Protein AF-A0A3A8JTC3-F1 (afdb_monomer_lite)

Foldseek 3Di:
DVVVVVVVVVLVVLLVLLVVLQVVLLVDVDCVSLVVLVVPHDPQLSVLSVVCCVVPVHDDPDVVSVCCSRVNDPPPDDD

Secondary structure (DSSP, 8-state):
-HHHHHHHHHHHHHHHHHHHHHHHHTT--SHHHHHHHHHHS-HHHHHHHHHHHHHH-S---SHHHHHHHHH--SSS---

Structure (mmCIF, N/CA/C/O backbone):
data_AF-A0A3A8JTC3-F1
#
_entry.id   AF-A0A3A8JTC3-F1
#
loop_
_atom_site.group_PDB
_atom_site.id
_atom_site.type_symbol
_atom_site.label_atom_id
_atom_site.label_alt_id
_atom_site.label_comp_id
_atom_site.label_asym_id
_atom_site.label_entity_id
_atom_site.label_seq_id
_atom_site.pdbx_PDB_ins_code
_atom_site.Cartn_x
_atom_site.Cartn_y
_atom_site.Cartn_z
_atom_site.occupancy
_atom_site.B_iso_or_equiv
_atom_site.auth_seq_id
_atom_site.auth_comp_id
_atom_site.auth_asym_id
_atom_site.auth_atom_id
_atom_site.pdbx_PDB_model_num
ATOM 1 N N . MET A 1 1 ? 14.433 8.765 20.811 1.00 53.94 1 MET A N 1
ATOM 2 C CA . MET A 1 1 ? 13.623 9.769 20.084 1.00 53.94 1 MET A CA 1
ATOM 3 C C . MET A 1 1 ? 13.891 9.764 18.578 1.00 53.94 1 MET A C 1
ATOM 5 O O . MET A 1 1 ? 12.986 9.416 17.840 1.00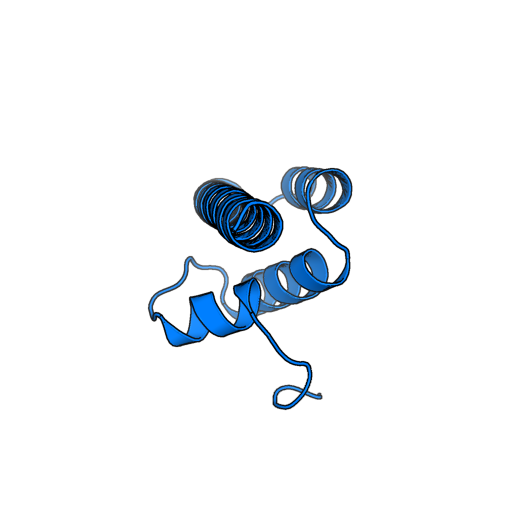 53.94 1 MET A O 1
ATOM 9 N N . LYS A 1 2 ? 15.118 10.060 18.111 1.00 63.34 2 LYS A N 1
ATOM 10 C CA . LYS A 1 2 ? 15.463 10.149 16.672 1.00 63.34 2 LYS A CA 1
ATOM 11 C C . LYS A 1 2 ? 15.080 8.905 15.843 1.00 63.34 2 LYS A C 1
ATOM 13 O O . LYS A 1 2 ? 14.312 9.033 14.904 1.00 63.34 2 LYS A O 1
ATOM 18 N N . ARG A 1 3 ? 15.487 7.706 16.282 1.00 61.41 3 ARG A N 1
ATOM 19 C CA . ARG A 1 3 ? 15.140 6.427 15.619 1.00 61.41 3 ARG A CA 1
ATOM 20 C C . ARG A 1 3 ? 13.635 6.164 15.511 1.00 61.41 3 ARG A C 1
ATOM 22 O O . ARG A 1 3 ? 13.181 5.591 14.533 1.00 61.41 3 ARG A O 1
ATOM 29 N N . TRP A 1 4 ? 12.863 6.578 16.516 1.00 63.19 4 TRP A N 1
ATOM 30 C CA . TRP A 1 4 ? 11.409 6.408 16.510 1.00 63.19 4 TRP A CA 1
ATOM 31 C C . TRP A 1 4 ? 10.754 7.343 15.485 1.00 63.19 4 TRP A C 1
ATOM 33 O O . TRP A 1 4 ? 9.903 6.905 14.724 1.00 63.19 4 TRP A O 1
ATOM 43 N N . LEU A 1 5 ? 11.208 8.598 15.396 1.00 46.34 5 LEU A N 1
ATOM 44 C CA . LEU A 1 5 ? 10.740 9.551 14.382 1.00 46.34 5 LEU A CA 1
ATOM 45 C C . LEU A 1 5 ? 11.112 9.119 12.957 1.00 46.34 5 LEU A C 1
ATOM 47 O O . LEU A 1 5 ? 10.296 9.248 12.052 1.00 46.34 5 LEU A O 1
ATOM 51 N N . GLU A 1 6 ? 12.313 8.575 12.762 1.00 66.81 6 GLU A N 1
ATOM 52 C CA . GLU A 1 6 ? 12.751 8.012 11.478 1.00 66.81 6 GLU A CA 1
ATOM 53 C C . GLU A 1 6 ? 11.858 6.836 11.058 1.00 66.81 6 GLU A C 1
ATOM 55 O O . GLU A 1 6 ? 11.394 6.799 9.925 1.00 66.81 6 GLU A O 1
ATOM 60 N N . GLN A 1 7 ? 11.522 5.937 11.989 1.00 66.25 7 GLN A N 1
ATOM 61 C CA . GLN A 1 7 ? 10.598 4.827 11.733 1.00 66.25 7 GLN A CA 1
ATOM 62 C C . GLN A 1 7 ? 9.170 5.290 11.410 1.00 66.25 7 GLN A C 1
ATOM 64 O O . GLN A 1 7 ? 8.541 4.729 10.519 1.00 66.25 7 GLN A O 1
ATOM 69 N N . GLN A 1 8 ? 8.649 6.310 12.099 1.00 62.25 8 GLN A N 1
ATOM 70 C CA . GLN A 1 8 ? 7.331 6.872 11.772 1.00 62.25 8 GLN A CA 1
ATOM 71 C C . GLN A 1 8 ? 7.335 7.587 10.413 1.00 62.25 8 GLN A C 1
ATOM 73 O O . GLN A 1 8 ? 6.372 7.478 9.660 1.00 62.25 8 GLN A O 1
ATOM 78 N N . SER A 1 9 ? 8.427 8.279 10.078 1.00 66.88 9 SER A N 1
ATOM 79 C CA . SER A 1 9 ? 8.603 8.940 8.780 1.00 66.88 9 SER A CA 1
ATOM 80 C C . SER A 1 9 ? 8.657 7.930 7.634 1.00 66.88 9 SER A C 1
ATOM 82 O O . SER A 1 9 ? 7.957 8.108 6.641 1.00 66.88 9 SER A O 1
ATOM 84 N N . LEU A 1 10 ? 9.417 6.841 7.799 1.00 68.56 10 LEU A N 1
ATOM 85 C CA . LEU A 1 10 ? 9.483 5.743 6.830 1.00 68.56 10 LEU A CA 1
ATOM 86 C C . LEU A 1 10 ? 8.095 5.140 6.586 1.00 68.56 10 LEU A C 1
ATOM 88 O O . LEU A 1 10 ? 7.648 5.102 5.445 1.00 68.56 10 LEU A O 1
ATOM 92 N N . ARG A 1 11 ? 7.353 4.816 7.653 1.00 74.44 11 ARG A N 1
ATOM 93 C CA . ARG A 1 11 ? 5.973 4.312 7.535 1.00 74.44 11 ARG A CA 1
ATOM 94 C C . ARG A 1 11 ? 5.037 5.296 6.836 1.00 74.44 11 ARG A C 1
ATOM 96 O O . ARG A 1 11 ? 4.181 4.886 6.059 1.00 74.44 11 ARG A O 1
ATOM 103 N N . GLY A 1 12 ? 5.193 6.594 7.098 1.00 78.50 12 GLY A N 1
ATOM 104 C CA . GLY A 1 12 ? 4.425 7.637 6.418 1.00 78.50 12 GLY A CA 1
ATOM 105 C C . GLY A 1 12 ? 4.730 7.722 4.918 1.00 78.50 12 GLY A C 1
ATOM 106 O O . GLY A 1 12 ? 3.812 7.890 4.116 1.00 78.50 12 GLY A O 1
ATOM 107 N N . GLN A 1 13 ? 5.999 7.570 4.530 1.00 80.81 13 GLN A N 1
ATOM 108 C CA . GLN A 1 13 ? 6.429 7.558 3.127 1.00 80.81 13 GLN A CA 1
ATOM 109 C C . GLN A 1 13 ? 5.924 6.316 2.390 1.00 80.81 13 GLN A C 1
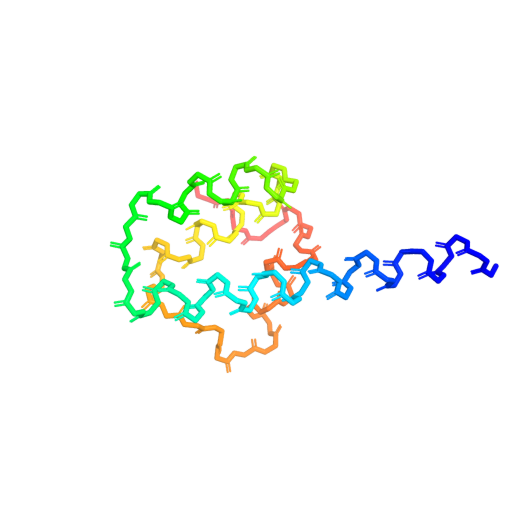ATOM 111 O O . GLN A 1 13 ? 5.371 6.441 1.299 1.00 80.81 13 GLN A O 1
ATOM 116 N N . GLU A 1 14 ? 6.045 5.137 3.003 1.00 83.12 14 GLU A N 1
ATOM 117 C CA . GLU A 1 14 ? 5.516 3.884 2.458 1.00 83.12 14 GLU A CA 1
ATOM 118 C C . GLU A 1 14 ? 3.998 3.965 2.272 1.00 83.12 14 GLU A C 1
ATOM 120 O O . GLU A 1 14 ? 3.478 3.562 1.234 1.00 83.12 14 GLU A O 1
ATOM 125 N N . TYR A 1 15 ? 3.285 4.541 3.244 1.00 81.00 15 TYR A N 1
ATOM 126 C CA . TYR A 1 15 ? 1.834 4.691 3.173 1.00 81.00 15 TYR A CA 1
ATOM 127 C C . TYR A 1 15 ? 1.423 5.594 2.008 1.00 81.00 15 TYR A C 1
ATOM 129 O O . TYR A 1 15 ? 0.558 5.236 1.209 1.00 81.00 15 TYR A O 1
ATOM 137 N N . ALA A 1 16 ? 2.082 6.748 1.866 1.00 81.94 16 ALA A N 1
ATOM 138 C CA . ALA A 1 16 ? 1.833 7.663 0.757 1.00 81.94 16 ALA A CA 1
ATOM 139 C C . ALA A 1 16 ? 2.120 7.007 -0.605 1.00 81.94 16 ALA A C 1
ATOM 141 O O . ALA A 1 16 ? 1.332 7.165 -1.542 1.00 81.94 16 ALA A O 1
ATOM 142 N N . LEU A 1 17 ? 3.211 6.239 -0.703 1.00 83.50 17 LEU A N 1
ATOM 143 C CA . LEU A 1 17 ? 3.585 5.503 -1.908 1.00 83.50 17 LEU A CA 1
ATOM 144 C C . LEU A 1 17 ? 2.529 4.449 -2.277 1.00 83.50 17 LEU A C 1
ATOM 146 O O . LEU A 1 17 ? 2.077 4.414 -3.421 1.00 83.50 17 LEU A O 1
ATOM 150 N N . VAL A 1 18 ? 2.081 3.642 -1.311 1.00 85.81 18 VAL A N 1
ATOM 151 C CA . VAL A 1 18 ? 1.023 2.638 -1.509 1.00 85.81 18 VAL A CA 1
ATOM 152 C C . VAL A 1 18 ? -0.281 3.292 -1.961 1.00 85.81 18 VAL A C 1
ATOM 154 O O . VAL A 1 18 ? -0.869 2.857 -2.950 1.00 85.81 18 VAL A O 1
ATOM 157 N N . CYS A 1 19 ? -0.723 4.368 -1.304 1.00 84.44 19 CYS A N 1
ATOM 158 C CA . CYS A 1 19 ? -1.931 5.087 -1.713 1.00 84.44 19 CYS A CA 1
ATOM 159 C C . CYS A 1 19 ? -1.831 5.626 -3.150 1.00 84.44 19 CYS A C 1
ATOM 161 O O . CYS A 1 19 ? -2.796 5.518 -3.910 1.00 84.44 19 CYS A O 1
ATOM 163 N N . GLY A 1 20 ? -0.677 6.178 -3.541 1.00 84.12 20 GLY A N 1
ATOM 164 C CA . GLY A 1 20 ? -0.445 6.665 -4.904 1.00 84.12 20 GLY A CA 1
ATOM 165 C C . GLY A 1 20 ? -0.480 5.547 -5.951 1.00 84.12 20 GLY A C 1
ATOM 166 O O . GLY A 1 20 ? -1.089 5.705 -7.013 1.00 84.12 20 GLY A O 1
ATOM 167 N N . LEU A 1 21 ? 0.105 4.392 -5.632 1.00 85.69 21 LEU A N 1
ATOM 168 C CA . LEU A 1 21 ? 0.080 3.209 -6.493 1.00 85.69 21 LEU A CA 1
ATOM 169 C C . LEU A 1 21 ? -1.336 2.653 -6.658 1.00 85.69 21 LEU A C 1
ATOM 171 O O . LEU A 1 21 ? -1.742 2.393 -7.785 1.00 85.69 21 LEU A O 1
ATOM 175 N N . LEU A 1 22 ? -2.123 2.561 -5.581 1.00 85.38 22 LEU A N 1
ATOM 176 C CA . LEU A 1 22 ? -3.527 2.134 -5.646 1.00 85.38 22 LEU A CA 1
ATOM 177 C C . LEU A 1 22 ? -4.371 3.062 -6.531 1.00 85.38 22 LEU A C 1
ATOM 179 O O . LEU A 1 22 ? -5.155 2.598 -7.356 1.00 85.38 22 LEU A O 1
ATOM 183 N N . GLN A 1 23 ? -4.203 4.382 -6.393 1.00 83.12 23 GLN A N 1
ATOM 184 C CA . GLN A 1 23 ? -4.904 5.354 -7.240 1.00 83.12 23 GLN A CA 1
ATOM 185 C C . GLN A 1 23 ? -4.523 5.225 -8.714 1.00 83.12 23 GLN A C 1
ATOM 187 O O . GLN A 1 23 ? -5.374 5.405 -9.586 1.00 83.12 23 GLN A O 1
ATOM 192 N N . THR A 1 24 ? -3.253 4.935 -8.989 1.00 83.75 24 THR A N 1
ATOM 193 C CA . THR A 1 24 ? -2.761 4.785 -10.358 1.00 83.75 24 THR A CA 1
ATOM 194 C C . THR A 1 24 ? -3.230 3.462 -10.959 1.00 83.75 24 THR A C 1
ATOM 196 O O . THR A 1 24 ? -3.709 3.462 -12.087 1.00 83.75 24 THR A O 1
ATOM 199 N N . TRP A 1 25 ? -3.222 2.374 -10.182 1.00 82.88 25 TRP A N 1
ATOM 200 C CA . TRP A 1 25 ? -3.730 1.059 -10.584 1.00 82.88 25 TRP A CA 1
ATOM 201 C C . TRP A 1 25 ? -5.193 1.107 -11.018 1.00 82.88 25 TRP A C 1
ATOM 203 O O . TRP A 1 25 ? -5.535 0.623 -12.090 1.00 82.88 25 TRP A O 1
ATOM 213 N N . MET A 1 26 ? -6.049 1.779 -10.243 1.00 79.94 26 MET A N 1
ATOM 214 C CA . MET A 1 26 ? -7.466 1.936 -10.597 1.00 79.94 26 MET A CA 1
ATOM 215 C C . MET A 1 26 ? -7.694 2.713 -11.904 1.00 79.94 26 MET A C 1
ATOM 217 O O . MET A 1 26 ? -8.770 2.624 -12.489 1.00 79.94 26 MET A O 1
ATOM 221 N N . ARG A 1 27 ? -6.723 3.524 -12.341 1.00 81.19 27 ARG A N 1
ATOM 222 C CA . ARG A 1 27 ? -6.805 4.294 -13.592 1.00 81.19 27 ARG A CA 1
ATOM 223 C C . ARG A 1 27 ? -6.198 3.534 -14.765 1.00 81.19 27 ARG A C 1
ATOM 225 O O . ARG A 1 27 ? -6.747 3.595 -15.862 1.00 81.19 27 ARG A O 1
ATOM 232 N N . THR A 1 28 ? -5.094 2.835 -14.517 1.00 80.31 28 THR A N 1
ATOM 233 C CA . THR A 1 28 ? -4.343 2.080 -15.516 1.00 80.31 28 THR A CA 1
ATOM 234 C C . THR A 1 28 ? -3.693 0.861 -14.854 1.00 80.31 28 THR A C 1
ATOM 236 O O . THR A 1 28 ? -2.592 0.977 -14.312 1.00 80.31 28 THR A O 1
ATOM 239 N N . PRO A 1 29 ? -4.339 -0.315 -14.884 1.00 68.25 29 PRO A N 1
ATOM 240 C CA . PRO A 1 29 ? -3.700 -1.551 -14.456 1.00 68.25 29 PRO A CA 1
ATOM 241 C C . PRO A 1 29 ? -2.716 -1.993 -15.549 1.00 68.25 29 PRO A C 1
ATOM 243 O O . PRO A 1 29 ? -3.120 -2.517 -16.587 1.00 68.25 29 PRO A O 1
ATOM 246 N N . ASP A 1 30 ? -1.420 -1.724 -15.370 1.00 70.12 30 ASP A N 1
ATOM 247 C CA . ASP A 1 30 ? -0.391 -2.094 -16.347 1.00 70.12 30 ASP A CA 1
ATOM 248 C C . ASP A 1 30 ? 0.971 -2.472 -15.727 1.00 70.12 30 ASP A C 1
ATOM 250 O O . ASP A 1 30 ? 1.227 -2.354 -14.525 1.00 70.12 30 ASP A O 1
ATOM 254 N N . GLY A 1 31 ? 1.876 -2.959 -16.583 1.00 67.31 31 GLY A N 1
ATOM 255 C CA . GLY A 1 31 ? 3.223 -3.381 -16.192 1.00 67.31 31 GLY A CA 1
ATOM 256 C C . GLY A 1 31 ? 4.145 -2.243 -15.738 1.00 67.31 31 GLY A C 1
ATOM 257 O O . GLY A 1 31 ? 5.155 -2.519 -15.091 1.00 67.31 31 GLY A O 1
ATOM 258 N N . TYR A 1 32 ? 3.810 -0.975 -16.011 1.00 70.75 32 TYR A N 1
ATOM 259 C CA . TYR A 1 32 ? 4.600 0.165 -15.542 1.00 70.75 32 TYR A CA 1
ATOM 260 C C . TYR A 1 32 ? 4.539 0.273 -14.015 1.00 70.75 32 TYR A C 1
ATOM 262 O O . TYR A 1 32 ? 5.566 0.479 -13.366 1.00 70.75 32 TYR A O 1
ATOM 270 N N . LEU A 1 33 ? 3.370 0.015 -13.421 1.00 78.44 33 LEU A N 1
ATOM 271 C CA . LEU A 1 33 ? 3.211 0.002 -11.964 1.00 78.44 33 LEU A CA 1
ATOM 272 C C . LEU A 1 33 ? 4.036 -1.085 -11.279 1.00 78.44 33 LEU A C 1
ATOM 274 O O . LEU A 1 33 ? 4.561 -0.854 -10.192 1.00 78.44 33 LEU A O 1
ATOM 278 N N . THR A 1 34 ? 4.224 -2.230 -11.940 1.00 76.44 34 THR A N 1
ATOM 279 C CA . THR A 1 34 ? 5.083 -3.301 -11.416 1.00 76.44 34 THR A CA 1
ATOM 280 C C . THR A 1 34 ? 6.537 -2.827 -11.305 1.00 76.44 34 THR A C 1
ATOM 282 O O . THR A 1 34 ? 7.161 -3.017 -10.266 1.00 76.44 34 THR A O 1
ATOM 285 N N . GLY A 1 35 ? 7.048 -2.109 -12.313 1.00 80.88 35 GLY A N 1
ATOM 286 C CA . GLY A 1 35 ? 8.401 -1.541 -12.275 1.00 80.88 35 GLY A CA 1
ATOM 287 C C . GLY A 1 35 ? 8.586 -0.450 -11.212 1.00 80.88 35 GLY A C 1
ATOM 288 O O . GLY A 1 35 ? 9.636 -0.375 -10.576 1.00 80.88 35 GLY A O 1
ATOM 289 N N . VAL A 1 36 ? 7.562 0.377 -10.967 1.00 81.31 36 VAL A N 1
ATOM 290 C CA . VAL A 1 36 ? 7.597 1.392 -9.897 1.00 81.31 36 VAL A CA 1
ATOM 291 C C . VAL A 1 36 ? 7.621 0.733 -8.516 1.00 81.31 36 VAL A C 1
ATOM 293 O O . VAL A 1 36 ? 8.397 1.145 -7.652 1.00 81.31 36 VAL A O 1
ATOM 296 N N . MET A 1 37 ? 6.820 -0.317 -8.316 1.00 81.81 37 MET A N 1
ATOM 297 C CA . MET A 1 37 ? 6.845 -1.112 -7.087 1.00 81.81 37 MET A CA 1
ATOM 298 C C . MET A 1 37 ? 8.212 -1.769 -6.861 1.00 81.81 37 MET A C 1
ATOM 300 O O . MET A 1 37 ? 8.702 -1.772 -5.737 1.00 81.81 37 MET A O 1
ATOM 304 N N . ASP A 1 38 ? 8.846 -2.279 -7.921 1.00 81.06 38 ASP A N 1
ATOM 305 C CA . ASP A 1 38 ? 10.179 -2.891 -7.857 1.00 81.06 38 ASP A CA 1
ATOM 306 C C . ASP A 1 38 ? 11.285 -1.899 -7.474 1.00 81.06 38 ASP A C 1
ATOM 308 O O . ASP A 1 38 ? 12.251 -2.284 -6.817 1.00 81.06 38 ASP A O 1
ATOM 312 N N . MET A 1 39 ? 11.163 -0.634 -7.885 1.00 82.88 39 MET A N 1
ATOM 313 C CA . MET A 1 39 ? 12.188 0.387 -7.655 1.00 82.88 39 MET A CA 1
ATOM 314 C C . MET A 1 39 ? 12.054 1.088 -6.297 1.00 82.88 39 MET A C 1
ATOM 316 O O . MET A 1 39 ? 13.061 1.510 -5.729 1.00 82.88 39 MET A O 1
ATOM 320 N N . LEU A 1 40 ? 10.824 1.266 -5.805 1.00 81.44 40 LEU A N 1
ATOM 321 C CA . LEU A 1 40 ? 10.533 2.168 -4.684 1.00 81.44 40 LEU A CA 1
ATOM 322 C C . LEU A 1 40 ? 10.087 1.465 -3.397 1.00 81.44 40 LEU A C 1
ATOM 324 O O . LEU A 1 40 ? 9.948 2.137 -2.377 1.00 81.44 40 LEU A O 1
ATOM 328 N N . MET A 1 41 ? 9.841 0.153 -3.421 1.00 83.94 41 MET A N 1
ATOM 329 C CA . MET A 1 41 ? 9.326 -0.582 -2.263 1.00 83.94 41 MET A CA 1
ATOM 330 C C . MET A 1 41 ? 10.285 -1.680 -1.815 1.00 83.94 41 MET A C 1
ATOM 332 O O . MET A 1 41 ? 10.919 -2.348 -2.632 1.00 83.94 41 MET A O 1
ATOM 336 N N . GLU A 1 42 ? 10.327 -1.927 -0.505 1.00 85.19 42 GLU A N 1
ATOM 337 C CA . GLU A 1 42 ? 10.937 -3.148 0.016 1.00 85.19 42 GLU A CA 1
ATOM 338 C C . GLU A 1 42 ? 10.205 -4.386 -0.520 1.00 85.19 42 GLU A C 1
ATOM 340 O O . GLU A 1 42 ? 8.992 -4.376 -0.757 1.00 85.19 42 GLU A O 1
ATOM 345 N N . GLU A 1 43 ? 10.946 -5.480 -0.696 1.00 83.94 43 GLU A N 1
ATOM 346 C CA . GLU A 1 43 ? 10.452 -6.694 -1.345 1.00 83.94 43 GLU A CA 1
ATOM 347 C C . GLU A 1 43 ? 9.172 -7.249 -0.702 1.00 83.94 43 GLU A C 1
ATOM 349 O O . GLU A 1 43 ? 8.240 -7.635 -1.413 1.00 83.94 43 GLU A O 1
ATOM 354 N N . ASP A 1 44 ? 9.105 -7.248 0.627 1.00 84.25 44 ASP A N 1
ATOM 355 C CA . ASP A 1 44 ? 7.959 -7.758 1.376 1.00 84.25 44 ASP A CA 1
ATOM 356 C C . ASP A 1 44 ? 6.717 -6.873 1.208 1.00 84.25 44 ASP A C 1
ATOM 358 O O . ASP A 1 44 ? 5.611 -7.377 0.992 1.00 84.25 44 ASP A O 1
ATOM 362 N N . LEU A 1 45 ? 6.895 -5.550 1.250 1.00 85.19 45 LEU A N 1
ATOM 363 C CA . LEU A 1 45 ? 5.821 -4.582 1.031 1.00 85.19 45 LEU A CA 1
ATOM 364 C C . LEU A 1 45 ? 5.277 -4.686 -0.400 1.00 85.19 45 LEU A C 1
ATOM 366 O O . LEU A 1 45 ? 4.062 -4.739 -0.602 1.00 85.19 45 LEU A O 1
ATOM 370 N N . ARG A 1 46 ? 6.173 -4.814 -1.384 1.00 87.00 46 ARG A N 1
ATOM 371 C CA . ARG A 1 46 ? 5.818 -5.060 -2.784 1.00 87.00 46 ARG A CA 1
ATOM 372 C C . ARG A 1 46 ? 4.989 -6.330 -2.943 1.00 87.00 46 ARG A C 1
ATOM 374 O O . ARG A 1 46 ? 3.951 -6.289 -3.600 1.00 87.00 46 ARG A O 1
ATOM 381 N N . ARG A 1 47 ? 5.432 -7.461 -2.376 1.00 87.00 47 ARG A N 1
ATOM 382 C CA . ARG A 1 47 ? 4.713 -8.743 -2.500 1.00 87.00 47 ARG A CA 1
ATOM 383 C C . ARG A 1 47 ? 3.300 -8.641 -1.933 1.00 87.00 47 ARG A C 1
ATOM 385 O O . ARG A 1 47 ? 2.362 -9.089 -2.586 1.00 87.00 47 ARG A O 1
ATOM 392 N N . ARG A 1 48 ? 3.136 -8.020 -0.759 1.00 88.00 48 ARG A N 1
ATOM 393 C CA . ARG A 1 48 ? 1.817 -7.839 -0.132 1.00 88.00 48 ARG A CA 1
ATOM 394 C C . ARG A 1 48 ? 0.908 -6.925 -0.948 1.00 88.00 48 ARG A C 1
ATOM 396 O O . ARG A 1 48 ? -0.249 -7.276 -1.165 1.00 88.00 48 ARG A O 1
ATOM 403 N N . LEU A 1 49 ? 1.425 -5.794 -1.434 1.00 87.81 49 LEU A N 1
ATOM 404 C CA . LEU A 1 49 ? 0.649 -4.885 -2.280 1.00 87.81 49 LEU A CA 1
ATOM 405 C C . LEU A 1 49 ? 0.245 -5.560 -3.597 1.00 87.81 49 LEU A C 1
ATOM 407 O O . LEU A 1 49 ? -0.910 -5.462 -4.000 1.00 87.81 49 LEU A O 1
ATOM 411 N N . LYS A 1 50 ? 1.166 -6.285 -4.239 1.00 86.44 50 LYS A N 1
ATOM 412 C CA . LYS A 1 50 ? 0.893 -7.008 -5.485 1.00 86.44 50 LYS A CA 1
ATOM 413 C C . LYS A 1 50 ? -0.185 -8.069 -5.281 1.00 86.44 50 LYS A C 1
ATOM 415 O O . LYS A 1 50 ? -1.159 -8.084 -6.020 1.00 86.44 50 LYS A O 1
ATOM 420 N N . HIS A 1 51 ? -0.049 -8.889 -4.240 1.00 86.69 51 HIS A N 1
ATOM 421 C CA . HIS A 1 51 ? -1.044 -9.902 -3.898 1.00 86.69 51 HIS A CA 1
ATOM 422 C C . HIS A 1 51 ? -2.430 -9.287 -3.658 1.00 86.69 51 HIS A C 1
ATOM 424 O O . HIS A 1 51 ? -3.437 -9.806 -4.134 1.00 86.69 51 HIS A O 1
ATOM 430 N N . TYR A 1 52 ? -2.490 -8.157 -2.946 1.00 88.19 52 TYR A N 1
ATOM 431 C CA . TYR A 1 52 ? -3.743 -7.444 -2.722 1.00 88.19 52 TYR A CA 1
ATOM 432 C C . TYR A 1 52 ? -4.365 -6.944 -4.036 1.00 88.19 52 TYR A C 1
ATOM 434 O O . TYR A 1 52 ? -5.550 -7.174 -4.274 1.00 88.19 52 TYR A O 1
ATOM 442 N N . LEU A 1 53 ? -3.570 -6.303 -4.898 1.00 86.25 53 LEU A N 1
ATOM 443 C CA . LEU A 1 53 ? -4.019 -5.793 -6.196 1.00 86.25 53 LEU A CA 1
ATOM 444 C C . LEU A 1 53 ? -4.518 -6.915 -7.116 1.00 86.25 53 LEU A C 1
ATOM 446 O O . LEU A 1 53 ? -5.600 -6.790 -7.679 1.00 86.25 53 LEU A O 1
ATOM 450 N N . GLU A 1 54 ? -3.791 -8.031 -7.202 1.00 84.50 54 GLU A N 1
ATOM 451 C CA . GLU A 1 54 ? -4.182 -9.207 -7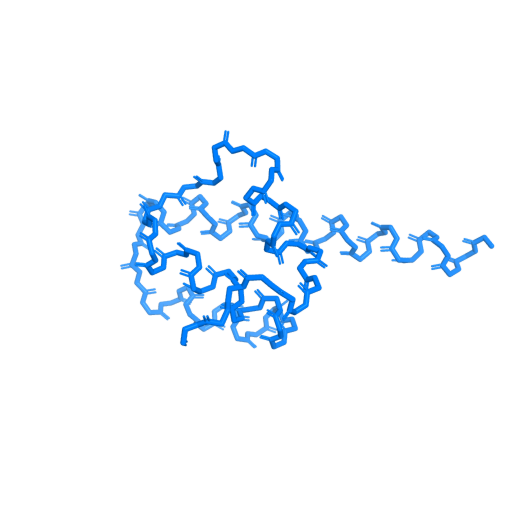.995 1.00 84.50 54 GLU A CA 1
ATOM 452 C C . GLU A 1 54 ? -5.482 -9.8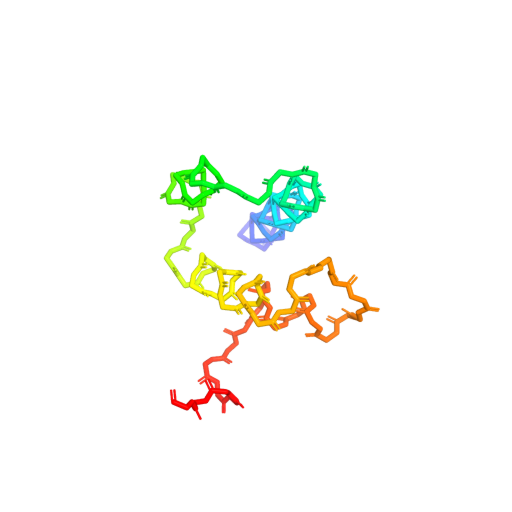50 -7.492 1.00 84.50 54 GLU A C 1
ATOM 454 O O . GLU A 1 54 ? -6.268 -10.365 -8.286 1.00 84.50 54 GLU A O 1
ATOM 459 N N . ARG A 1 55 ? -5.723 -9.828 -6.175 1.00 87.12 55 ARG A N 1
ATOM 460 C CA . ARG A 1 55 ? -6.905 -10.446 -5.561 1.00 87.12 55 ARG A CA 1
ATOM 461 C C . ARG A 1 55 ? -8.146 -9.559 -5.607 1.00 87.12 55 ARG A C 1
ATOM 463 O O . ARG A 1 55 ? -9.254 -10.078 -5.731 1.00 87.12 55 ARG A O 1
ATOM 470 N N . HIS A 1 56 ? -7.982 -8.254 -5.415 1.00 86.25 56 HIS A N 1
ATOM 471 C CA . HIS A 1 56 ? -9.101 -7.348 -5.159 1.00 86.25 56 HIS A CA 1
ATOM 472 C C . HIS A 1 56 ? -9.373 -6.356 -6.289 1.00 86.25 56 HIS A C 1
ATOM 474 O O . HIS A 1 56 ? -10.509 -5.900 -6.393 1.00 86.25 56 HIS A O 1
ATOM 480 N N . ASP A 1 57 ? -8.369 -6.016 -7.101 1.00 85.88 57 ASP A N 1
ATOM 481 C CA . ASP A 1 57 ? -8.456 -5.045 -8.201 1.00 85.88 57 ASP A CA 1
ATOM 482 C C . ASP A 1 57 ? -9.134 -3.710 -7.818 1.00 85.88 57 ASP A C 1
ATOM 484 O O . ASP A 1 57 ? -9.908 -3.110 -8.562 1.00 85.88 57 ASP A O 1
ATOM 488 N N . ARG A 1 58 ? -8.881 -3.240 -6.591 1.00 85.56 58 ARG A N 1
ATOM 489 C CA . ARG A 1 58 ? -9.430 -1.988 -6.052 1.00 85.56 58 ARG A CA 1
ATOM 490 C C . ARG A 1 58 ? -8.525 -1.403 -4.977 1.00 85.56 58 ARG A C 1
ATOM 492 O O . ARG A 1 58 ? -7.615 -2.068 -4.497 1.00 85.56 58 ARG A O 1
ATOM 499 N N . ALA A 1 59 ? -8.803 -0.169 -4.563 1.00 84.94 59 ALA A N 1
ATOM 500 C CA . ALA A 1 59 ? -8.183 0.426 -3.381 1.00 84.94 59 ALA A CA 1
ATOM 501 C C . ALA A 1 59 ? -8.692 -0.198 -2.066 1.00 84.94 59 ALA A C 1
ATOM 503 O O . ALA A 1 59 ? -9.758 -0.828 -2.027 1.00 84.94 59 ALA A O 1
ATOM 504 N N . PHE A 1 60 ? -7.947 0.052 -0.980 1.00 83.44 60 PHE A N 1
ATOM 505 C CA . PHE A 1 60 ? -8.361 -0.304 0.376 1.00 83.44 60 PHE A CA 1
ATOM 506 C C . PHE A 1 60 ? -9.733 0.280 0.704 1.00 83.44 60 PHE A C 1
ATOM 508 O O . PHE A 1 60 ? -10.010 1.457 0.477 1.00 83.44 60 PHE A O 1
ATOM 515 N N . SER A 1 61 ? -10.573 -0.567 1.277 1.00 80.81 61 SER A N 1
ATOM 516 C CA . SER A 1 61 ? -11.909 -0.237 1.765 1.00 80.81 61 SER A CA 1
ATOM 517 C C . SER A 1 61 ? -11.989 -0.263 3.290 1.00 80.81 61 SER A C 1
ATOM 519 O O . SER A 1 61 ? -12.911 0.311 3.865 1.00 80.81 61 SER A O 1
ATOM 521 N N . THR A 1 62 ? -11.015 -0.896 3.953 1.00 82.75 62 THR A N 1
ATOM 522 C CA . THR A 1 62 ? -10.948 -1.005 5.412 1.00 82.75 62 THR A CA 1
ATOM 523 C C . THR A 1 62 ? -9.536 -0.722 5.925 1.00 82.75 62 THR A C 1
ATOM 525 O O . THR A 1 62 ? -8.547 -0.855 5.202 1.00 82.75 62 THR A O 1
ATOM 528 N N . HIS A 1 63 ? -9.437 -0.350 7.205 1.00 79.69 63 HIS A N 1
ATOM 529 C CA . HIS A 1 63 ? -8.148 -0.198 7.888 1.00 79.69 63 HIS A CA 1
ATOM 530 C C . HIS A 1 63 ? -7.389 -1.528 7.984 1.00 79.69 63 HIS A C 1
ATOM 532 O O . HIS A 1 63 ? -6.170 -1.536 7.910 1.00 79.69 63 HIS A O 1
ATOM 538 N N . GLU A 1 64 ? -8.101 -2.652 8.075 1.00 82.06 64 GLU A N 1
ATOM 539 C CA . GLU A 1 64 ? -7.507 -3.992 8.132 1.00 82.06 64 GLU A CA 1
ATOM 540 C C . GLU A 1 64 ? -6.772 -4.350 6.831 1.00 82.06 64 GLU A C 1
ATOM 542 O O . GLU A 1 64 ? -5.694 -4.939 6.872 1.00 82.06 64 GLU A O 1
ATOM 547 N N . GLU A 1 65 ? -7.323 -3.958 5.676 1.00 83.06 65 GLU A N 1
ATOM 548 C CA . GLU A 1 65 ? -6.674 -4.134 4.369 1.00 83.06 65 GLU A CA 1
ATOM 549 C C . GLU A 1 65 ? -5.393 -3.292 4.265 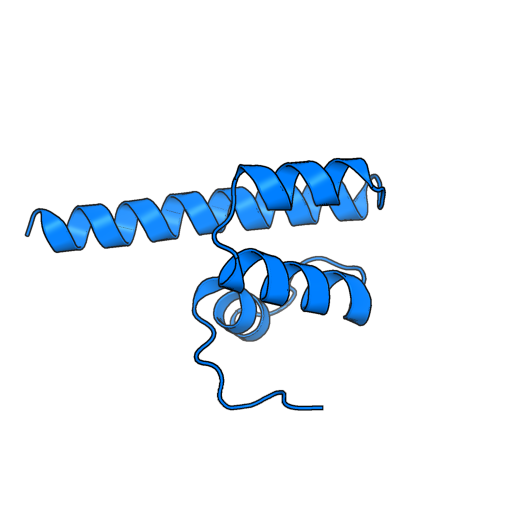1.00 83.06 65 GLU A C 1
ATOM 551 O O . GLU A 1 65 ? -4.366 -3.776 3.781 1.00 83.06 65 GLU A O 1
ATOM 556 N N . ALA A 1 66 ? -5.430 -2.056 4.775 1.00 83.38 66 ALA A N 1
ATOM 557 C CA . ALA A 1 66 ? -4.257 -1.193 4.830 1.00 83.38 66 ALA A CA 1
ATOM 558 C C . ALA A 1 66 ? -3.190 -1.754 5.784 1.00 83.38 66 ALA A C 1
ATOM 560 O O . ALA A 1 66 ? -2.032 -1.880 5.394 1.00 83.38 66 ALA A O 1
ATOM 561 N N . ASP A 1 67 ? -3.566 -2.167 6.996 1.00 81.56 67 ASP A N 1
ATOM 562 C CA . ASP A 1 67 ? -2.648 -2.750 7.980 1.00 81.56 67 ASP A CA 1
ATOM 563 C C . ASP A 1 67 ? -2.017 -4.052 7.476 1.00 81.56 67 ASP A C 1
ATOM 565 O O . ASP A 1 67 ? -0.829 -4.293 7.701 1.00 81.56 67 ASP A O 1
ATOM 569 N N . PHE A 1 68 ? -2.769 -4.875 6.740 1.00 82.25 68 PHE A N 1
ATOM 570 C CA . PHE A 1 68 ? -2.229 -6.071 6.103 1.00 82.25 68 PHE A CA 1
ATOM 571 C C . PHE A 1 68 ? -1.079 -5.732 5.151 1.00 82.25 68 PHE A C 1
ATOM 573 O O . PHE A 1 68 ? -0.003 -6.318 5.263 1.00 82.25 68 PHE A O 1
ATOM 580 N N . VAL A 1 69 ? -1.268 -4.776 4.239 1.00 84.62 69 VAL A N 1
ATOM 581 C CA . VAL A 1 69 ? -0.223 -4.415 3.271 1.00 84.62 69 VAL A CA 1
ATOM 582 C C . VAL A 1 69 ? 0.937 -3.687 3.953 1.00 84.62 69 VAL A C 1
ATOM 584 O O . VAL A 1 69 ? 2.101 -4.031 3.725 1.00 84.62 69 VAL A O 1
ATOM 587 N N . MET A 1 70 ? 0.621 -2.726 4.819 1.00 82.56 70 MET A N 1
ATOM 588 C CA . MET A 1 70 ? 1.578 -1.791 5.413 1.00 82.56 70 MET A CA 1
ATOM 589 C C . MET A 1 70 ? 2.390 -2.383 6.564 1.00 82.56 70 MET A C 1
ATOM 591 O O . MET A 1 70 ? 3.559 -2.051 6.728 1.00 82.56 70 MET A O 1
ATOM 595 N N . VAL A 1 71 ? 1.782 -3.243 7.379 1.00 79.69 71 VAL A N 1
ATOM 596 C CA . VAL A 1 71 ? 2.370 -3.740 8.636 1.00 79.69 71 VAL A CA 1
ATOM 597 C C . VAL A 1 71 ? 2.538 -5.259 8.621 1.00 79.69 71 VAL A C 1
ATOM 599 O O . VAL A 1 71 ? 3.271 -5.791 9.451 1.00 79.69 71 VAL A O 1
ATOM 602 N N . GLY A 1 72 ? 1.888 -5.949 7.676 1.00 62.72 72 GLY A N 1
ATOM 603 C CA . GLY A 1 72 ? 1.737 -7.399 7.593 1.00 62.72 72 GLY A CA 1
ATOM 604 C C . GLY A 1 72 ? 2.892 -8.223 8.155 1.00 62.72 72 GLY A C 1
ATOM 605 O O . GLY A 1 72 ? 3.871 -8.504 7.464 1.00 62.72 72 GLY A O 1
ATOM 606 N N . GLY A 1 73 ? 2.712 -8.686 9.396 1.00 47.97 73 GLY A N 1
ATOM 607 C CA . GLY A 1 73 ? 3.386 -9.867 9.918 1.00 47.97 73 GLY A CA 1
ATOM 608 C C . GLY A 1 73 ? 2.862 -11.106 9.191 1.00 47.97 73 GLY A C 1
ATOM 609 O O . GLY A 1 73 ? 1.657 -11.258 8.996 1.00 47.97 73 GLY A O 1
ATOM 610 N N . SER A 1 74 ? 3.774 -11.985 8.787 1.00 42.56 74 SER A N 1
ATOM 611 C CA . SER A 1 74 ? 3.604 -13.112 7.855 1.00 42.56 74 SER A CA 1
ATOM 612 C C . SER A 1 74 ? 2.629 -14.241 8.252 1.00 42.56 74 SER A C 1
ATOM 614 O O . SER A 1 74 ? 2.782 -15.363 7.784 1.00 42.56 74 SER A O 1
ATOM 616 N N . SER A 1 75 ? 1.637 -14.024 9.119 1.00 42.00 75 SER A N 1
ATOM 617 C CA . SER A 1 75 ? 1.039 -15.145 9.859 1.00 42.00 75 SER A CA 1
ATOM 618 C C . SER A 1 75 ? -0.363 -15.604 9.437 1.00 42.00 75 SER A C 1
ATOM 620 O O . SER A 1 75 ? -0.823 -16.590 10.002 1.00 42.00 75 SER A O 1
ATOM 622 N N . LYS A 1 76 ? -1.079 -14.962 8.496 1.00 41.31 76 LYS A N 1
ATOM 623 C CA . LYS A 1 76 ? -2.502 -15.336 8.272 1.00 41.31 76 LYS A CA 1
ATOM 624 C C . LYS A 1 76 ? -3.026 -15.532 6.852 1.00 41.31 76 LYS A C 1
ATOM 626 O O . LYS A 1 76 ? -4.199 -15.852 6.723 1.00 41.31 76 LYS A O 1
ATOM 631 N N . TRP A 1 77 ? -2.199 -15.453 5.820 1.00 49.91 77 TRP A N 1
ATOM 632 C CA . TRP A 1 77 ? -2.623 -15.848 4.473 1.00 49.91 77 TRP A CA 1
ATOM 633 C C . TRP A 1 77 ? -1.479 -16.620 3.817 1.00 49.91 77 TRP A C 1
ATOM 635 O O . TRP A 1 77 ? -0.680 -16.065 3.072 1.00 49.91 77 TRP A O 1
ATOM 645 N N . VAL A 1 78 ? -1.346 -17.882 4.231 1.00 43.50 78 VAL A N 1
ATOM 646 C CA . VAL A 1 78 ? -0.651 -18.918 3.466 1.00 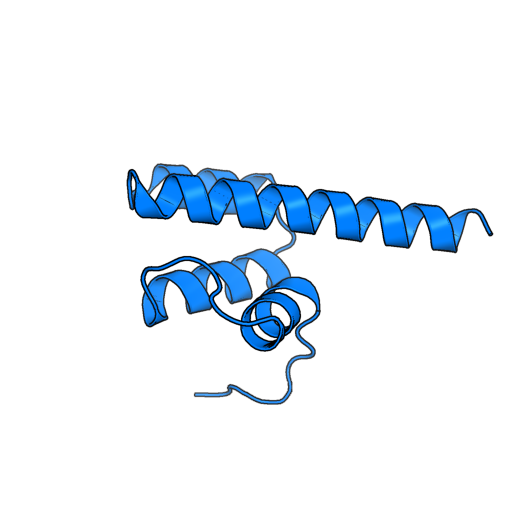43.50 78 VAL A CA 1
ATOM 647 C C . VAL A 1 78 ? -1.739 -19.603 2.652 1.00 43.50 78 VAL A C 1
ATOM 649 O O . VAL A 1 78 ? -2.635 -20.196 3.249 1.00 43.50 78 VAL A O 1
ATOM 652 N N . ASP A 1 79 ? -1.654 -19.489 1.334 1.00 42.50 79 ASP A N 1
ATOM 653 C CA . ASP A 1 79 ? -2.097 -20.525 0.401 1.00 42.50 79 ASP A CA 1
ATOM 654 C C . ASP A 1 79 ? -0.886 -20.883 -0.468 1.00 42.50 79 ASP A C 1
ATOM 656 O O . ASP A 1 79 ? -0.225 -19.935 -0.963 1.00 42.50 79 ASP A O 1
#

Radius of gyration: 12.92 Å; chains: 1; bounding box: 27×31×36 Å

Organism: NCBI:txid2316733

Sequence (79 aa):
MKRWLEQQSLRGQEYALVCGLLQTWMRTPDGYLTGVMDMLMEEDLRRRLKHYLERHDRAFSTHEEADFVMVGGSSKWVD

pLDDT: mean 76.1, std 13.0, range [41.31, 88.19]